Protein AF-A0A2M8Z2V1-F1 (afdb_monomer)

Secondary structure (DSSP, 8-state):
-PPPPHHHHHHHHHHHHHHHHHHHHHHT-TTS-HHHHHHHHHHHHHHHHHHHHHHHHHHTT-S-----

Mean predicted aligned error: 5.43 Å

Organism: NCBI:txid1286362

Radius of gyration: 14.57 Å; Cα contacts (8 Å, |Δi|>4): 57; chains: 1; bounding box: 32×15×42 Å

Nearest PDB structures (foldseek):
  3mq1-assembly1_A  TM=8.430E-01  e=1.160E+00  Dermatophagoides pteronyssinus
  7xnj-assembly1_A  TM=8.416E-01  e=2.874E+00  Pseudomonas aeruginosa PAO1
  7u7n-assembly1_D  TM=7.203E-01  e=4.954E+00  Homo sapiens
  8eja-assembly1_B  TM=5.404E-01  e=5.939E+00  synthetic construct

Solvent-accessible surface area (backbone atoms only — not comparable to full-atom values): 3790 Å² total; per-residue (Å²): 130,70,82,73,53,72,67,55,50,53,50,50,32,54,52,29,46,50,51,16,50,52,27,41,54,52,35,68,37,87,86,50,50,75,68,55,24,53,54,25,40,54,49,15,52,50,30,41,54,51,26,55,53,54,49,53,46,62,74,66,67,58,94,70,70,79,73,128

pLDDT: mean 88.12, std 14.68, range [45.81, 98.31]

Sequence (68 aa):
MIKLTTTEIAWIIGELDRNAAINANAAASPEASAFEKELLNLKAENLTSTSDKLQKVLDNGDRRIAII

Structure (mmCIF, N/CA/C/O backbone):
data_AF-A0A2M8Z2V1-F1
#
_entry.id   AF-A0A2M8Z2V1-F1
#
loop_
_atom_site.group_PDB
_atom_site.id
_atom_site.type_symbol
_atom_site.label_atom_id
_atom_site.label_alt_id
_atom_site.label_comp_id
_atom_site.label_asym_id
_atom_site.label_entity_id
_atom_site.label_seq_id
_atom_site.pdbx_PDB_ins_code
_atom_site.Cartn_x
_atom_site.Cartn_y
_atom_site.Cartn_z
_atom_site.occupancy
_atom_site.B_iso_or_equiv
_atom_site.auth_seq_id
_atom_site.auth_comp_id
_atom_site.auth_asym_id
_atom_site.auth_atom_id
_atom_site.pdbx_PDB_model_num
ATOM 1 N N . MET A 1 1 ? 2.968 -0.404 24.730 1.00 54.25 1 MET A N 1
ATOM 2 C CA . MET A 1 1 ? 1.683 -0.579 24.022 1.00 54.25 1 MET A CA 1
ATOM 3 C C . MET A 1 1 ? 1.214 0.791 23.565 1.00 54.25 1 MET A C 1
ATOM 5 O O . MET A 1 1 ? 0.895 1.616 24.413 1.00 54.25 1 MET A O 1
ATOM 9 N N . ILE A 1 2 ? 1.256 1.058 22.260 1.00 68.50 2 ILE A N 1
ATOM 10 C CA . ILE A 1 2 ? 0.731 2.302 21.681 1.00 68.50 2 ILE A CA 1
ATOM 11 C C . ILE A 1 2 ? -0.764 2.083 21.443 1.00 68.50 2 ILE A C 1
ATOM 13 O O . ILE A 1 2 ? -1.146 1.061 20.878 1.00 68.50 2 ILE A O 1
ATOM 17 N N . LYS A 1 3 ? -1.611 2.997 21.923 1.00 69.44 3 LYS A N 1
ATOM 18 C CA . LYS A 1 3 ? -3.046 2.990 21.619 1.00 69.44 3 LYS A CA 1
ATOM 19 C C . LYS A 1 3 ? -3.298 4.052 20.563 1.00 69.44 3 LYS A C 1
ATOM 21 O O . LYS A 1 3 ? -3.040 5.218 20.833 1.00 69.44 3 LYS A O 1
ATOM 26 N N . LEU A 1 4 ? -3.788 3.633 19.404 1.00 80.69 4 LEU A N 1
ATOM 27 C CA . LEU A 1 4 ? -4.193 4.525 18.324 1.00 80.69 4 LEU A CA 1
ATOM 28 C C . LEU A 1 4 ? -5.718 4.621 18.296 1.00 80.69 4 LEU A C 1
ATOM 30 O O . LE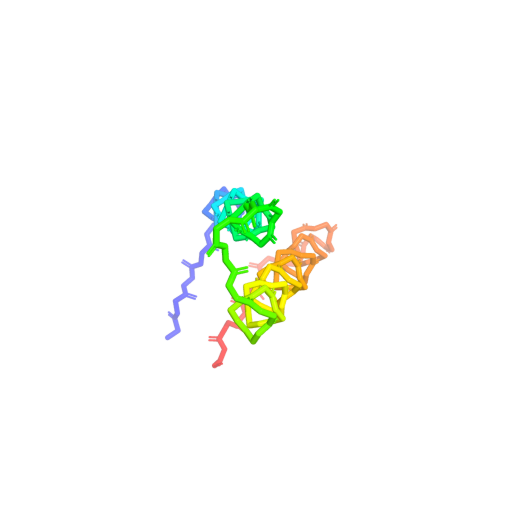U A 1 4 ? -6.423 3.630 18.500 1.00 80.69 4 LEU A O 1
ATOM 34 N N . THR A 1 5 ? -6.220 5.821 18.057 1.00 86.69 5 THR A N 1
ATOM 35 C CA . THR A 1 5 ? -7.623 6.088 17.747 1.00 86.69 5 THR A CA 1
ATOM 36 C C . THR A 1 5 ? -7.951 5.626 16.328 1.00 86.69 5 THR A C 1
ATOM 38 O O . THR A 1 5 ? -7.071 5.490 15.477 1.00 86.69 5 THR A O 1
ATOM 41 N N . THR A 1 6 ? -9.238 5.422 16.041 1.00 85.75 6 THR A N 1
ATOM 42 C CA . THR A 1 6 ? -9.707 5.081 14.687 1.00 85.75 6 THR A CA 1
ATOM 43 C C . THR A 1 6 ? -9.301 6.136 13.656 1.00 85.75 6 THR A C 1
ATOM 45 O O . THR A 1 6 ? -8.921 5.786 12.545 1.00 85.75 6 THR A O 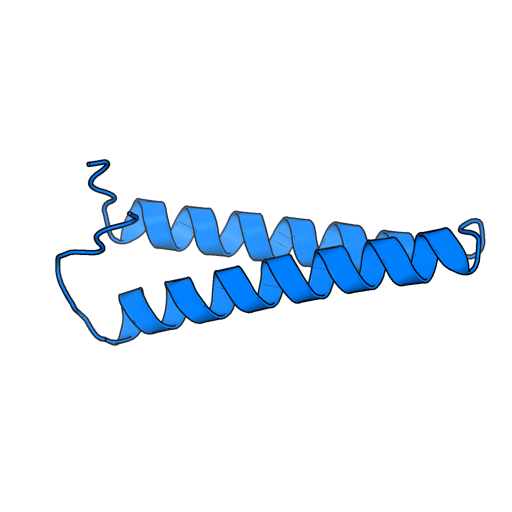1
ATOM 48 N N . THR A 1 7 ? -9.311 7.416 14.038 1.00 89.19 7 THR A N 1
ATOM 49 C CA . THR A 1 7 ? -8.861 8.525 13.188 1.00 89.19 7 THR A CA 1
ATOM 50 C C . THR A 1 7 ? -7.367 8.450 12.885 1.00 89.19 7 THR A C 1
ATOM 52 O O . THR A 1 7 ? -6.972 8.647 11.741 1.00 89.19 7 THR A O 1
ATOM 55 N N . GLU A 1 8 ? -6.529 8.139 13.878 1.00 89.25 8 GLU A N 1
ATOM 56 C CA . GLU A 1 8 ? -5.085 7.974 13.661 1.00 89.25 8 GLU A CA 1
ATOM 57 C C . GLU A 1 8 ? -4.792 6.781 12.749 1.00 89.25 8 GLU A C 1
ATOM 59 O O . GLU A 1 8 ? -3.956 6.889 11.859 1.00 89.25 8 GLU A O 1
ATOM 64 N N . ILE A 1 9 ? -5.512 5.668 12.908 1.00 90.31 9 ILE A N 1
ATOM 65 C CA . ILE A 1 9 ? -5.363 4.501 12.028 1.00 90.31 9 ILE A CA 1
ATOM 66 C C . ILE A 1 9 ? -5.807 4.840 10.598 1.00 90.31 9 ILE A C 1
ATOM 68 O O . ILE A 1 9 ? -5.098 4.501 9.655 1.00 90.31 9 ILE A O 1
ATOM 72 N N . ALA A 1 10 ? -6.924 5.554 10.427 1.00 91.81 10 ALA A N 1
ATOM 73 C CA . ALA A 1 10 ? -7.389 6.007 9.114 1.00 91.81 10 ALA A CA 1
ATOM 74 C C . ALA A 1 10 ? -6.387 6.963 8.444 1.00 91.81 10 ALA A C 1
ATOM 76 O O . ALA A 1 10 ? -6.154 6.882 7.239 1.00 91.81 10 ALA A O 1
ATOM 77 N N . TRP A 1 11 ? -5.751 7.841 9.225 1.00 95.38 11 TRP A N 1
ATOM 78 C CA . TRP A 1 11 ? -4.685 8.704 8.723 1.00 95.38 11 TRP A CA 1
ATOM 79 C C . TRP A 1 11 ? -3.449 7.898 8.302 1.00 95.38 11 TRP A C 1
ATOM 81 O O . TRP A 1 11 ? -2.922 8.119 7.215 1.00 95.38 11 TRP A O 1
ATOM 91 N N . ILE A 1 12 ? -3.027 6.919 9.113 1.00 94.75 12 ILE A N 1
ATOM 92 C CA . ILE A 1 12 ? -1.909 6.021 8.784 1.00 94.75 12 ILE A CA 1
ATOM 93 C C . ILE A 1 12 ? -2.185 5.259 7.483 1.00 94.75 12 ILE A C 1
ATOM 95 O O . ILE A 1 12 ? -1.306 5.207 6.629 1.00 94.75 12 ILE A O 1
ATOM 99 N N . ILE A 1 13 ? -3.392 4.717 7.304 1.00 95.81 13 ILE A N 1
ATOM 100 C CA . ILE A 1 13 ? -3.831 4.061 6.059 1.00 95.81 13 ILE A CA 1
ATOM 101 C C . ILE A 1 13 ? -3.633 4.994 4.860 1.00 95.81 13 ILE A C 1
ATOM 103 O O . ILE A 1 13 ? -2.941 4.640 3.908 1.00 95.81 13 ILE A O 1
ATOM 107 N N . GLY A 1 14 ? -4.131 6.231 4.953 1.00 96.88 14 GLY A N 1
ATOM 108 C CA . GLY A 1 14 ? -3.982 7.216 3.881 1.00 96.88 14 GLY A CA 1
ATOM 109 C C . GLY A 1 14 ? -2.523 7.555 3.548 1.00 96.88 14 GLY A C 1
ATOM 110 O O . GLY A 1 14 ? -2.178 7.729 2.377 1.00 96.88 14 GLY A O 1
ATOM 111 N N . GLU A 1 15 ? -1.641 7.626 4.550 1.00 97.81 15 GLU A N 1
ATOM 112 C CA . GLU A 1 15 ? -0.204 7.823 4.320 1.00 97.81 15 GLU A CA 1
ATOM 113 C C . GLU A 1 15 ? 0.462 6.596 3.684 1.00 97.81 15 GLU A C 1
ATOM 115 O O . GLU A 1 15 ? 1.318 6.751 2.808 1.00 97.81 15 GLU A O 1
ATOM 120 N N . LEU A 1 16 ? 0.084 5.380 4.085 1.00 97.88 16 LEU A N 1
ATOM 121 C CA . LEU A 1 16 ? 0.601 4.148 3.486 1.00 97.88 16 LEU A CA 1
ATOM 122 C C . LEU A 1 16 ? 0.209 4.055 2.010 1.00 97.88 16 LEU A C 1
ATOM 124 O O . LEU A 1 16 ? 1.080 3.825 1.172 1.00 97.88 16 LEU A O 1
ATOM 128 N N . ASP A 1 17 ? -1.054 4.326 1.686 1.00 98.00 17 ASP A N 1
ATOM 129 C CA . ASP A 1 17 ? -1.564 4.313 0.312 1.00 98.00 17 ASP A CA 1
ATOM 130 C C . ASP A 1 17 ? -0.882 5.370 -0.558 1.00 98.00 17 ASP A C 1
ATOM 132 O O . ASP A 1 17 ? -0.471 5.092 -1.688 1.00 98.00 17 ASP A O 1
ATOM 136 N N . ARG A 1 18 ? -0.683 6.582 -0.020 1.00 98.31 18 ARG A N 1
ATOM 137 C CA . ARG A 1 18 ? 0.059 7.634 -0.725 1.00 98.31 18 ARG A CA 1
ATOM 138 C C . ARG A 1 18 ? 1.487 7.189 -1.029 1.00 98.31 18 ARG A C 1
ATOM 140 O O . ARG A 1 18 ? 1.951 7.359 -2.155 1.00 98.31 18 ARG A O 1
ATOM 147 N N . ASN A 1 19 ? 2.190 6.626 -0.050 1.00 98.25 19 ASN A N 1
ATOM 148 C CA . ASN A 1 19 ? 3.559 6.155 -0.252 1.00 98.25 19 ASN A CA 1
ATOM 149 C C . ASN A 1 19 ? 3.618 4.958 -1.210 1.00 98.25 19 ASN A C 1
ATOM 151 O O . ASN A 1 19 ? 4.559 4.866 -2.000 1.00 98.25 19 ASN A O 1
ATOM 155 N N . ALA A 1 20 ? 2.620 4.073 -1.196 1.00 98.12 20 ALA A N 1
ATOM 156 C CA . ALA A 1 20 ? 2.510 2.988 -2.165 1.00 98.12 20 ALA A CA 1
ATOM 157 C C . ALA A 1 20 ? 2.395 3.541 -3.593 1.00 98.12 20 ALA A C 1
ATOM 159 O O . ALA A 1 20 ? 3.167 3.150 -4.468 1.00 98.12 20 ALA A O 1
ATOM 160 N N . ALA A 1 21 ? 1.522 4.531 -3.804 1.00 98.12 21 ALA A N 1
ATOM 161 C CA . ALA A 1 21 ? 1.368 5.202 -5.092 1.00 98.12 21 ALA A CA 1
ATOM 162 C C . ALA A 1 21 ? 2.651 5.923 -5.541 1.00 98.12 21 ALA A C 1
ATOM 164 O O . ALA A 1 21 ? 3.023 5.845 -6.711 1.00 98.12 21 ALA A O 1
ATOM 165 N N . ILE A 1 22 ? 3.367 6.586 -4.624 1.00 98.19 22 ILE A N 1
ATOM 166 C CA . ILE A 1 22 ? 4.661 7.220 -4.926 1.00 98.19 22 ILE A CA 1
ATOM 167 C C . ILE A 1 22 ? 5.677 6.179 -5.413 1.00 98.19 22 ILE A C 1
ATOM 169 O O . ILE A 1 22 ? 6.328 6.401 -6.433 1.00 98.19 22 ILE A O 1
ATOM 173 N N . ASN A 1 23 ? 5.797 5.038 -4.726 1.00 97.88 23 ASN A N 1
ATOM 174 C CA . ASN A 1 23 ? 6.723 3.977 -5.129 1.00 97.88 23 ASN A CA 1
ATOM 175 C C . ASN A 1 23 ? 6.328 3.355 -6.477 1.00 97.88 23 ASN A C 1
ATOM 177 O O . ASN A 1 23 ? 7.193 3.180 -7.330 1.00 97.88 23 ASN A O 1
ATOM 181 N N . ALA A 1 24 ? 5.039 3.089 -6.710 1.00 97.19 24 ALA A N 1
ATOM 182 C CA . ALA A 1 24 ? 4.553 2.558 -7.984 1.00 97.19 24 ALA A CA 1
ATOM 183 C C . ALA A 1 24 ? 4.809 3.528 -9.155 1.00 97.19 24 ALA A C 1
ATOM 185 O O . ALA A 1 24 ? 5.271 3.121 -10.220 1.00 97.19 24 ALA A O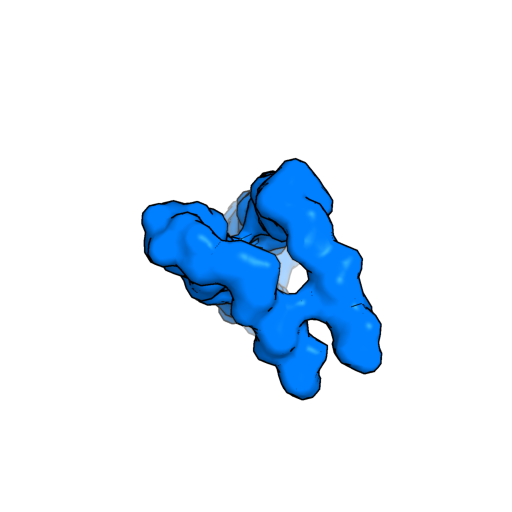 1
ATOM 186 N N . ASN A 1 25 ? 4.591 4.830 -8.946 1.00 97.19 25 ASN A N 1
ATOM 187 C CA . ASN A 1 25 ? 4.890 5.854 -9.949 1.00 97.19 25 ASN A CA 1
ATOM 188 C C . ASN A 1 25 ? 6.396 5.967 -10.221 1.00 97.19 25 ASN A C 1
ATOM 190 O O . ASN A 1 25 ? 6.803 6.114 -11.372 1.00 97.19 25 ASN A O 1
ATOM 194 N N . ALA A 1 26 ? 7.233 5.856 -9.186 1.00 96.19 26 ALA A N 1
ATOM 195 C CA . ALA A 1 26 ? 8.683 5.813 -9.352 1.00 96.19 26 ALA A CA 1
ATOM 196 C C . ALA A 1 26 ? 9.136 4.544 -10.097 1.00 96.19 26 ALA A C 1
ATOM 198 O O . ALA A 1 26 ? 10.044 4.614 -10.916 1.00 96.19 26 ALA A O 1
ATOM 199 N N . ALA A 1 27 ? 8.481 3.398 -9.890 1.00 95.50 27 ALA A N 1
ATOM 200 C CA . ALA A 1 27 ? 8.752 2.177 -10.651 1.00 95.50 27 ALA A CA 1
ATOM 201 C C . ALA A 1 27 ? 8.332 2.297 -12.130 1.00 95.50 27 ALA A C 1
ATOM 203 O O . ALA A 1 27 ? 8.910 1.651 -13.004 1.00 95.50 27 ALA A O 1
ATOM 204 N N . ALA A 1 28 ? 7.346 3.143 -12.433 1.00 95.06 28 ALA A N 1
ATOM 205 C CA . ALA A 1 28 ? 6.926 3.430 -13.802 1.00 95.06 28 ALA A CA 1
ATOM 206 C C . ALA A 1 28 ? 7.881 4.383 -14.551 1.00 95.06 28 ALA A C 1
ATOM 208 O O . ALA A 1 28 ? 7.763 4.523 -15.769 1.00 95.06 28 ALA A O 1
ATOM 209 N N . SER A 1 29 ? 8.839 5.013 -13.857 1.00 94.81 29 SER A N 1
ATOM 210 C CA . SER A 1 29 ? 9.839 5.893 -14.473 1.00 94.81 29 SER A CA 1
ATOM 211 C C . SER A 1 29 ? 10.668 5.139 -15.530 1.00 94.81 29 SER A C 1
ATOM 213 O O . SER A 1 29 ? 11.179 4.040 -15.270 1.00 94.81 29 SER A O 1
ATOM 215 N N . PRO A 1 30 ? 10.830 5.707 -16.740 1.00 90.62 30 PRO A N 1
ATOM 216 C CA . PRO A 1 30 ? 11.736 5.174 -17.755 1.00 90.62 30 PRO A CA 1
ATOM 217 C C . PRO A 1 30 ? 13.197 5.107 -17.295 1.00 90.62 30 PRO A C 1
ATOM 219 O O . PRO A 1 30 ? 13.934 4.242 -17.759 1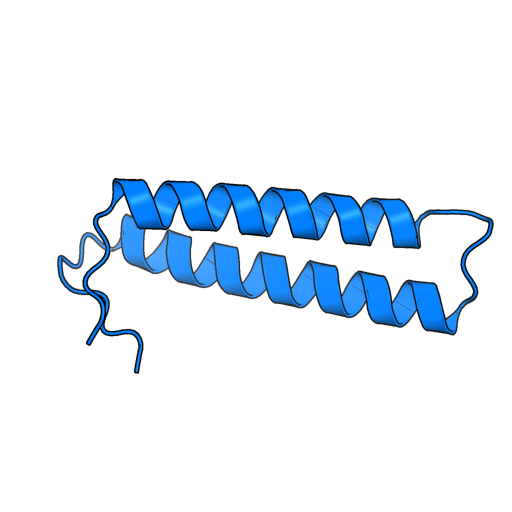.00 90.62 30 PRO A O 1
ATOM 222 N N . GLU A 1 31 ? 13.598 5.995 -16.384 1.00 92.31 31 GLU A N 1
ATOM 223 C CA . GLU A 1 31 ? 14.963 6.145 -15.879 1.00 92.31 31 GLU A CA 1
ATOM 224 C C . GLU A 1 31 ? 15.342 5.102 -14.814 1.00 92.31 31 GLU A C 1
ATOM 226 O O . GLU A 1 31 ? 16.529 4.884 -14.574 1.00 92.31 31 GLU A O 1
ATOM 231 N N . ALA A 1 32 ? 14.364 4.436 -14.191 1.00 90.38 32 ALA A N 1
ATOM 232 C CA . ALA A 1 32 ? 14.617 3.398 -13.196 1.00 90.38 32 ALA A CA 1
ATOM 233 C C . ALA A 1 32 ? 15.133 2.100 -13.845 1.00 90.38 32 ALA A C 1
ATOM 235 O O . ALA A 1 32 ? 14.563 1.584 -14.816 1.00 90.38 32 ALA A O 1
ATOM 236 N N . SER A 1 33 ? 16.190 1.521 -13.274 1.00 96.06 33 SER A N 1
ATOM 237 C CA . SER A 1 33 ? 16.701 0.209 -13.682 1.00 96.06 33 SER A CA 1
ATOM 238 C C . SER A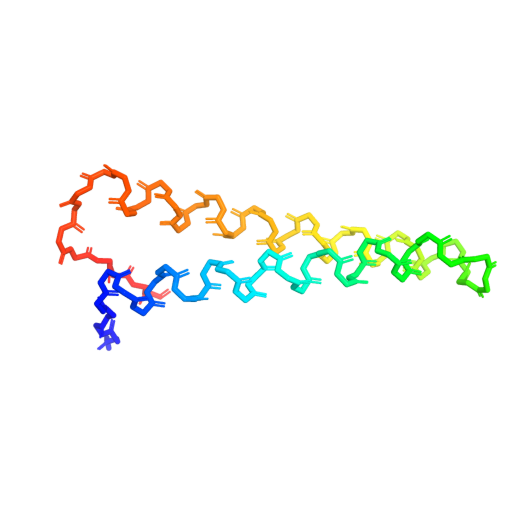 1 33 ? 15.714 -0.917 -13.349 1.00 96.06 33 SER A C 1
ATOM 240 O O . SER A 1 33 ? 14.849 -0.775 -12.488 1.00 96.06 33 SER A O 1
ATOM 242 N N . ALA A 1 34 ? 15.853 -2.080 -13.996 1.00 95.25 34 ALA A N 1
ATOM 243 C CA . ALA A 1 34 ? 14.962 -3.223 -13.760 1.00 95.25 34 ALA A CA 1
ATOM 244 C C . ALA A 1 34 ? 14.904 -3.646 -12.277 1.00 95.25 34 ALA A C 1
ATOM 246 O O . ALA A 1 34 ? 13.821 -3.882 -11.748 1.00 95.25 34 ALA A O 1
ATOM 247 N N . PHE A 1 35 ? 16.053 -3.666 -11.594 1.00 96.25 35 PHE A N 1
ATOM 248 C CA . PHE A 1 35 ? 16.123 -3.992 -10.169 1.00 96.25 35 PHE A CA 1
ATOM 249 C C . PHE A 1 35 ? 15.441 -2.933 -9.293 1.00 96.25 35 PHE A C 1
ATOM 251 O O . PHE A 1 35 ? 14.716 -3.272 -8.361 1.00 96.25 35 PHE A O 1
ATOM 258 N N . GLU A 1 36 ? 15.637 -1.646 -9.595 1.00 96.50 36 GLU A N 1
ATOM 259 C CA . GLU A 1 36 ? 14.974 -0.562 -8.861 1.00 96.50 36 GLU A CA 1
ATOM 260 C C . GLU A 1 36 ? 13.459 -0.621 -9.031 1.00 96.50 36 GLU A C 1
ATOM 262 O O . GLU A 1 36 ? 12.739 -0.466 -8.049 1.00 96.50 36 GLU A O 1
ATOM 267 N N . LYS A 1 37 ? 12.972 -0.913 -10.242 1.00 97.50 37 LYS A N 1
ATOM 268 C CA . LYS A 1 37 ? 11.540 -1.096 -10.506 1.00 97.50 37 LYS A CA 1
ATOM 269 C C . LYS A 1 37 ? 10.951 -2.209 -9.656 1.00 97.50 37 LYS A C 1
ATOM 271 O O . LYS A 1 37 ? 9.921 -2.011 -9.020 1.00 97.50 37 LYS A O 1
ATOM 276 N N . GLU A 1 38 ? 11.616 -3.357 -9.609 1.00 97.69 38 GLU A N 1
ATOM 277 C CA . GLU A 1 38 ? 11.143 -4.497 -8.829 1.00 97.69 38 GLU A CA 1
ATOM 278 C C . GLU A 1 38 ? 11.164 -4.207 -7.322 1.00 97.69 38 GLU A C 1
ATOM 280 O O . GLU A 1 38 ? 10.176 -4.450 -6.631 1.00 97.69 38 GLU A O 1
ATOM 285 N N .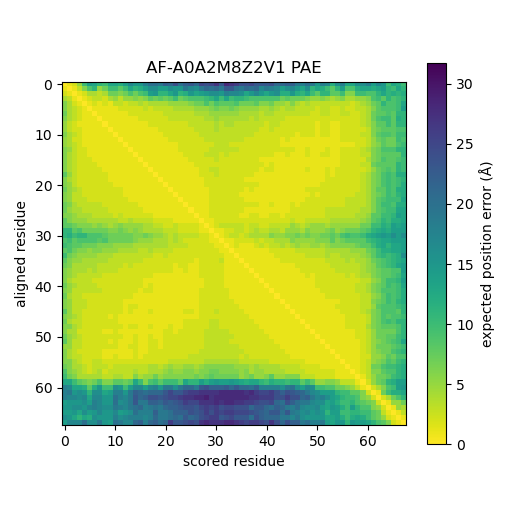 LEU A 1 39 ? 12.225 -3.570 -6.815 1.00 98.00 39 LEU A N 1
ATOM 286 C CA . LEU A 1 39 ? 12.292 -3.139 -5.418 1.00 98.00 39 LEU A CA 1
ATOM 287 C C . LEU A 1 39 ? 11.196 -2.120 -5.063 1.00 98.00 39 LEU A C 1
ATOM 289 O O . LEU A 1 39 ? 10.609 -2.197 -3.983 1.00 98.00 39 LEU A O 1
ATOM 293 N N . LEU A 1 40 ? 10.932 -1.150 -5.939 1.00 98.12 40 LEU A N 1
ATOM 294 C CA . LEU A 1 40 ? 9.896 -0.136 -5.741 1.00 98.12 40 LEU A CA 1
ATOM 295 C C . LEU A 1 40 ? 8.492 -0.753 -5.777 1.00 98.12 40 LEU A C 1
ATOM 297 O O . LEU A 1 40 ? 7.673 -0.428 -4.918 1.00 98.12 40 LEU A O 1
ATOM 301 N N . ASN A 1 41 ? 8.238 -1.696 -6.686 1.00 97.88 41 ASN A N 1
ATOM 302 C CA . ASN A 1 41 ? 6.977 -2.437 -6.734 1.00 97.88 41 ASN A CA 1
ATOM 303 C C . ASN A 1 41 ? 6.761 -3.267 -5.462 1.00 97.88 41 ASN A C 1
ATOM 305 O O . ASN A 1 41 ? 5.708 -3.152 -4.842 1.00 97.88 41 ASN A O 1
ATOM 309 N N . LEU A 1 42 ? 7.776 -4.001 -4.990 1.00 98.19 42 LEU A N 1
ATOM 310 C CA . LEU A 1 42 ? 7.692 -4.751 -3.729 1.00 98.19 42 LEU A CA 1
ATOM 311 C C . LEU A 1 42 ? 7.409 -3.842 -2.525 1.00 98.19 42 LEU A C 1
ATOM 313 O O . LEU A 1 42 ? 6.647 -4.201 -1.624 1.00 98.19 42 LEU A O 1
ATOM 317 N N . LYS A 1 43 ? 8.007 -2.644 -2.493 1.00 97.94 43 LYS A N 1
ATOM 318 C CA . LYS A 1 43 ? 7.706 -1.642 -1.462 1.00 97.94 43 LYS A CA 1
ATOM 319 C C . LYS A 1 43 ? 6.261 -1.163 -1.553 1.00 97.94 43 LYS A C 1
ATOM 321 O O . LYS A 1 43 ? 5.604 -1.085 -0.518 1.00 97.94 43 LYS A O 1
ATOM 326 N N . ALA A 1 44 ? 5.770 -0.865 -2.756 1.00 98.06 44 ALA A N 1
ATOM 327 C CA . ALA A 1 44 ? 4.387 -0.455 -2.969 1.00 98.06 44 ALA A CA 1
ATOM 328 C C . ALA A 1 44 ? 3.405 -1.542 -2.505 1.00 98.06 44 ALA A C 1
ATOM 330 O O . ALA A 1 44 ? 2.524 -1.261 -1.697 1.00 98.06 44 ALA A O 1
ATOM 331 N N . GLU A 1 45 ? 3.622 -2.793 -2.913 1.00 97.88 45 GLU A N 1
ATOM 332 C CA . GLU A 1 45 ? 2.801 -3.942 -2.517 1.00 97.88 45 GLU A CA 1
ATOM 333 C C . GLU A 1 45 ? 2.783 -4.162 -1.001 1.00 97.88 45 GLU A C 1
ATOM 335 O O . GLU A 1 45 ? 1.728 -4.417 -0.421 1.00 97.88 45 GLU A O 1
ATOM 340 N N . ASN A 1 46 ? 3.930 -4.033 -0.327 1.00 97.81 46 ASN A N 1
ATOM 341 C CA . ASN A 1 46 ? 4.003 -4.180 1.126 1.00 97.81 46 ASN A CA 1
ATOM 342 C C . ASN A 1 46 ? 3.228 -3.067 1.856 1.00 97.81 46 ASN A C 1
ATOM 344 O O . ASN A 1 46 ? 2.492 -3.334 2.813 1.00 97.81 46 ASN A O 1
ATOM 348 N N . LEU A 1 47 ? 3.350 -1.823 1.385 1.00 98.12 47 LEU A N 1
ATOM 349 C CA . LEU A 1 47 ? 2.610 -0.687 1.934 1.00 98.12 47 LEU A CA 1
ATOM 350 C C . LEU A 1 47 ? 1.099 -0.870 1.748 1.00 98.12 47 LEU A C 1
ATOM 352 O O . LEU A 1 47 ? 0.365 -0.760 2.729 1.00 98.12 47 LEU A O 1
ATOM 356 N N . THR A 1 48 ? 0.650 -1.254 0.548 1.00 97.62 48 THR A N 1
ATOM 357 C CA . THR A 1 48 ? -0.760 -1.579 0.277 1.00 97.62 48 THR A CA 1
ATOM 358 C C . THR A 1 48 ? -1.240 -2.747 1.138 1.00 97.62 48 THR A C 1
ATOM 360 O O . THR A 1 48 ? -2.271 -2.644 1.791 1.00 97.62 48 THR A O 1
ATOM 363 N N . SER A 1 49 ? -0.463 -3.830 1.254 1.00 96.94 49 SER A N 1
ATOM 364 C CA . SER A 1 49 ? -0.821 -4.974 2.105 1.00 96.94 49 SER A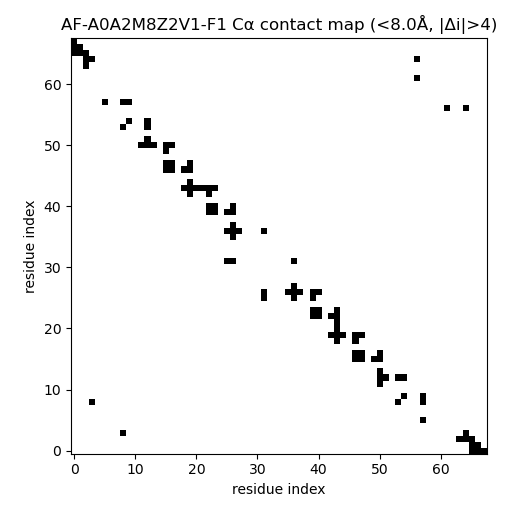 CA 1
ATOM 365 C C . SER A 1 49 ? -0.984 -4.581 3.576 1.00 96.94 49 SER A C 1
ATOM 367 O O . SER A 1 49 ? -1.846 -5.109 4.282 1.00 96.94 49 SER A O 1
ATOM 369 N N . THR A 1 50 ? -0.140 -3.672 4.061 1.00 95.31 50 THR A N 1
ATOM 370 C CA . THR A 1 50 ? -0.217 -3.162 5.433 1.00 95.31 50 THR A CA 1
ATOM 371 C C . THR A 1 50 ? -1.441 -2.268 5.613 1.00 95.31 50 THR A C 1
ATOM 373 O O . THR A 1 50 ? -2.169 -2.432 6.593 1.00 95.31 50 THR A O 1
ATOM 376 N N . SER A 1 51 ? -1.701 -1.387 4.647 1.00 95.69 51 SER A N 1
ATOM 377 C CA . SER A 1 51 ? -2.890 -0.538 4.591 1.00 95.69 51 SER A CA 1
ATOM 378 C C . SER A 1 51 ? -4.179 -1.366 4.636 1.00 95.69 51 SER A C 1
ATOM 380 O O . SER A 1 51 ? -4.985 -1.202 5.551 1.00 95.69 51 SER A O 1
ATOM 382 N N . ASP A 1 52 ? -4.303 -2.380 3.773 1.00 95.06 52 ASP A N 1
ATOM 383 C CA . ASP A 1 52 ? -5.452 -3.292 3.721 1.00 95.06 52 ASP A CA 1
ATOM 384 C C . ASP A 1 52 ? -5.688 -4.016 5.049 1.00 95.06 52 ASP A C 1
ATOM 386 O O . ASP A 1 52 ? -6.826 -4.236 5.473 1.00 95.06 52 ASP A O 1
ATOM 390 N N . LYS A 1 53 ? -4.607 -4.430 5.723 1.00 91.75 53 LYS A N 1
ATOM 391 C CA . LYS A 1 53 ? -4.708 -5.070 7.039 1.00 91.75 53 LYS A C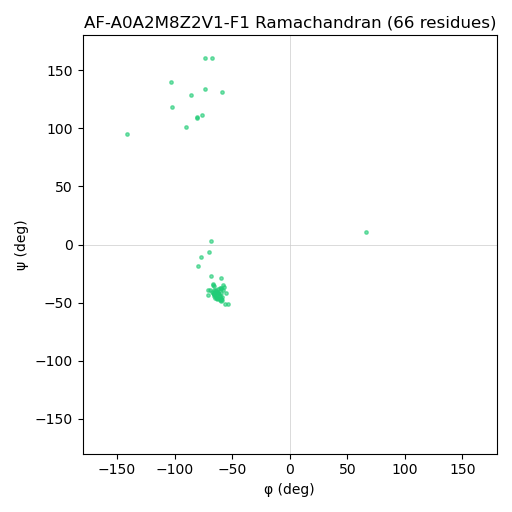A 1
ATOM 392 C C . LYS A 1 53 ? -5.256 -4.091 8.066 1.00 91.75 53 LYS A C 1
ATOM 394 O O . LYS A 1 53 ? -6.159 -4.472 8.802 1.00 91.75 53 LYS A O 1
ATOM 399 N N . LEU A 1 54 ? -4.755 -2.857 8.108 1.00 90.88 54 LEU A N 1
ATOM 400 C CA . LEU A 1 54 ? -5.244 -1.828 9.029 1.00 90.88 54 LEU A CA 1
ATOM 401 C C . LEU A 1 54 ? -6.701 -1.447 8.737 1.00 90.88 54 LEU A C 1
ATOM 403 O O . LEU A 1 54 ? -7.482 -1.315 9.680 1.00 90.88 54 LEU A O 1
ATOM 407 N N . GLN A 1 55 ? -7.084 -1.354 7.461 1.00 92.00 55 GLN A N 1
ATOM 408 C CA . GLN A 1 55 ? -8.461 -1.083 7.051 1.00 92.00 55 GLN A CA 1
ATOM 409 C C . GLN A 1 55 ? -9.406 -2.182 7.544 1.00 92.00 55 GLN A C 1
ATOM 411 O O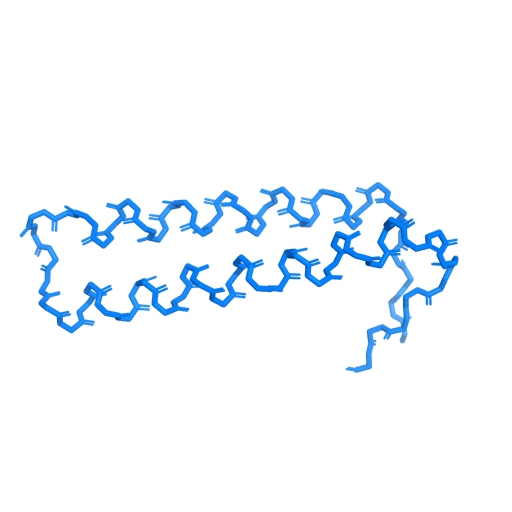 . GLN A 1 55 ? -10.417 -1.884 8.171 1.00 92.00 55 GLN A O 1
ATOM 416 N N . LYS A 1 56 ? -9.024 -3.459 7.402 1.00 89.38 56 LYS A N 1
ATOM 417 C CA . LYS A 1 56 ? -9.795 -4.581 7.966 1.00 89.38 56 LYS A CA 1
ATOM 418 C C . LYS A 1 56 ? -9.969 -4.475 9.480 1.00 89.38 56 LYS A C 1
ATOM 420 O O . LYS A 1 56 ? -11.010 -4.875 9.996 1.00 89.38 56 LYS A O 1
ATOM 425 N N . VAL A 1 57 ? -8.975 -3.958 10.210 1.00 83.19 57 VAL A N 1
ATOM 426 C CA . VAL A 1 57 ? -9.130 -3.763 11.659 1.00 83.19 57 VAL A CA 1
ATOM 427 C C . VAL A 1 57 ? -10.102 -2.625 11.977 1.00 83.19 57 VAL A C 1
ATOM 429 O O . VAL A 1 57 ? -10.904 -2.770 12.899 1.00 83.19 57 VAL A O 1
ATOM 432 N N . LEU A 1 58 ? -10.080 -1.528 11.211 1.00 84.94 58 LEU A N 1
ATOM 433 C CA . LEU A 1 58 ? -11.079 -0.460 11.337 1.00 84.94 58 LEU A CA 1
ATOM 434 C C . LEU A 1 58 ? -12.496 -0.970 11.052 1.00 84.94 58 LEU A C 1
ATOM 436 O O . LEU A 1 58 ? -13.407 -0.713 11.841 1.00 84.94 58 LEU A O 1
ATOM 440 N N . ASP A 1 59 ? -12.662 -1.721 9.964 1.00 84.94 59 ASP A N 1
ATOM 441 C CA . ASP A 1 59 ? -13.959 -2.216 9.498 1.00 84.94 59 ASP A CA 1
ATOM 442 C C . ASP A 1 59 ? -14.571 -3.241 10.463 1.00 84.94 59 ASP A C 1
ATOM 444 O O . ASP A 1 59 ? -15.785 -3.266 10.662 1.00 84.94 59 ASP A O 1
ATOM 448 N N . ASN A 1 60 ? -13.736 -4.051 11.123 1.00 78.75 60 ASN A N 1
ATOM 449 C CA . ASN A 1 60 ? -14.183 -5.034 12.112 1.00 78.75 60 ASN A CA 1
ATOM 450 C C . ASN A 1 60 ? -14.696 -4.403 13.424 1.00 78.75 60 ASN A C 1
ATOM 452 O O . ASN A 1 60 ? -15.207 -5.122 14.283 1.00 78.75 60 ASN A O 1
ATOM 456 N N . GLY A 1 61 ? -14.578 -3.080 13.610 1.00 63.38 61 GLY A N 1
ATOM 457 C CA . GLY A 1 61 ? -15.111 -2.363 14.777 1.00 63.38 61 GLY A CA 1
ATOM 458 C C . GLY A 1 61 ? -14.446 -2.725 16.113 1.00 63.38 61 GLY A C 1
ATOM 459 O O . GLY A 1 61 ? -14.940 -2.342 17.181 1.00 63.38 61 GLY A O 1
ATOM 460 N N . ASP A 1 62 ? -13.334 -3.460 16.072 1.00 56.81 62 ASP A N 1
ATOM 461 C CA . ASP A 1 62 ? -12.670 -3.993 17.252 1.00 56.81 62 ASP A CA 1
ATOM 462 C C . ASP A 1 62 ? -11.893 -2.870 17.956 1.00 56.81 62 ASP A C 1
ATOM 464 O O . ASP A 1 62 ? -10.917 -2.318 17.446 1.00 56.81 62 ASP A O 1
ATOM 468 N N . ARG A 1 63 ? -12.352 -2.470 19.149 1.00 54.31 63 ARG A N 1
ATOM 469 C CA . ARG A 1 63 ? -11.909 -1.238 19.844 1.00 54.31 63 ARG A CA 1
ATOM 470 C C . ARG A 1 63 ? -10.457 -1.267 20.347 1.00 54.31 63 ARG A C 1
ATOM 472 O O . ARG A 1 63 ? -10.045 -0.342 21.050 1.00 54.31 63 ARG A O 1
ATOM 479 N N . ARG A 1 64 ? -9.689 -2.329 20.090 1.00 53.47 64 ARG A N 1
ATOM 480 C CA . ARG A 1 64 ? -8.318 -2.489 20.598 1.00 53.47 64 ARG A CA 1
ATOM 481 C C . ARG A 1 64 ? -7.421 -3.134 19.550 1.00 53.47 64 ARG A C 1
ATOM 483 O O . ARG A 1 64 ? -7.307 -4.352 19.493 1.00 53.47 64 ARG A O 1
ATOM 490 N N . ILE A 1 65 ? -6.707 -2.306 18.793 1.00 54.81 65 ILE A N 1
ATOM 491 C CA . ILE A 1 65 ? -5.560 -2.779 18.016 1.00 54.81 65 ILE A CA 1
ATOM 492 C C . ILE A 1 65 ? -4.364 -2.882 18.964 1.00 54.81 65 ILE A C 1
ATOM 494 O O . ILE A 1 65 ? -3.853 -1.868 19.438 1.00 54.81 65 ILE A O 1
ATOM 498 N N . ALA A 1 66 ? -3.930 -4.103 19.272 1.00 51.38 66 ALA A N 1
ATOM 499 C CA . ALA A 1 66 ? -2.628 -4.336 19.882 1.00 51.38 66 ALA A CA 1
ATOM 500 C C . ALA A 1 66 ? -1.606 -4.527 18.756 1.00 51.38 66 ALA A C 1
ATOM 502 O O . ALA A 1 66 ? -1.539 -5.593 18.152 1.00 51.38 66 ALA A O 1
ATOM 503 N N . ILE A 1 67 ? -0.831 -3.484 18.462 1.00 53.78 67 ILE A N 1
ATOM 504 C CA . ILE A 1 67 ? 0.383 -3.621 17.653 1.00 53.78 67 ILE A CA 1
ATOM 505 C C . ILE A 1 67 ? 1.463 -4.140 18.612 1.00 53.78 67 ILE A C 1
ATOM 507 O O . ILE A 1 67 ? 1.827 -3.425 19.554 1.00 53.78 67 ILE A O 1
ATOM 511 N N . ILE A 1 68 ? 1.861 -5.406 18.443 1.00 45.81 68 ILE A N 1
ATOM 512 C CA . ILE A 1 68 ? 2.896 -6.088 19.240 1.00 45.81 68 ILE A CA 1
ATOM 513 C C . ILE A 1 68 ? 4.233 -5.983 18.518 1.00 45.81 68 ILE A C 1
ATOM 515 O O . ILE A 1 68 ? 4.237 -6.242 17.295 1.00 45.81 68 ILE A O 1
#

Foldseek 3Di:
DDADDLVRLVVLLVVLQVQLVVLQVVLVDPPDDPVSNVVSNVSSVVSNVVSVVSVVVSVVVPNDDDPD